Protein AF-A0A640SR63-F1 (afdb_monomer_lite)

Radius of gyration: 28.09 Å; chains: 1; bounding box: 55×23×69 Å

pLDDT: mean 77.52, std 13.57, range [52.19, 97.5]

Secondary structure (DSSP, 8-state):
---GGGGTSS--TT---GGGS-TT-S---GGGTHHHHHHHHHHHHHHHHHHHHHH-

Organism: NCBI:txid249580

Structure (mmCIF, N/CA/C/O backbone):
data_AF-A0A640SR63-F1
#
_entry.id   AF-A0A640SR63-F1
#
loop_
_atom_site.group_PDB
_atom_site.id
_atom_site.type_symbol
_atom_site.label_atom_id
_atom_site.label_alt_id
_atom_site.label_comp_id
_atom_site.label_asym_id
_atom_site.label_entity_id
_atom_site.label_seq_id
_atom_site.pdbx_PDB_ins_code
_atom_site.Cartn_x
_atom_site.Cartn_y
_atom_site.Cartn_z
_atom_site.occupancy
_atom_site.B_iso_or_equiv
_atom_site.auth_seq_id
_atom_site.auth_comp_id
_atom_site.auth_asym_id
_atom_site.auth_atom_id
_atom_site.pdbx_PDB_model_num
ATOM 1 N N . MET A 1 1 ? -38.043 -13.786 37.147 1.00 52.19 1 MET A N 1
ATOM 2 C CA . MET A 1 1 ? -38.046 -12.687 36.161 1.00 52.19 1 MET A CA 1
ATOM 3 C C . MET A 1 1 ? -37.191 -11.589 36.752 1.00 52.19 1 MET A C 1
ATOM 5 O O . MET A 1 1 ? -37.512 -11.138 37.841 1.00 52.19 1 MET A O 1
ATOM 9 N N . THR A 1 2 ? -36.053 -11.281 36.133 1.00 66.50 2 THR A N 1
ATOM 10 C CA . THR A 1 2 ? -35.172 -10.199 36.591 1.00 66.50 2 THR A CA 1
ATOM 11 C C . THR A 1 2 ? -35.866 -8.872 36.332 1.00 66.50 2 THR A C 1
ATOM 13 O O . THR A 1 2 ? -36.366 -8.664 35.228 1.00 66.50 2 THR A O 1
ATOM 16 N N . ASP A 1 3 ? -35.927 -8.022 37.352 1.00 65.62 3 ASP A N 1
ATOM 17 C CA . ASP A 1 3 ? -36.464 -6.672 37.245 1.00 65.62 3 ASP A CA 1
ATOM 18 C C . ASP A 1 3 ? -35.556 -5.848 36.306 1.00 65.62 3 ASP A C 1
ATOM 20 O O . ASP A 1 3 ? -34.374 -5.665 36.623 1.00 65.62 3 ASP A O 1
ATOM 24 N N . PRO A 1 4 ? -36.040 -5.409 35.128 1.00 63.84 4 PRO A N 1
ATOM 25 C CA . PRO A 1 4 ? -35.237 -4.628 34.185 1.00 63.84 4 PRO A CA 1
ATOM 26 C C . PRO A 1 4 ? -34.816 -3.264 34.758 1.00 63.84 4 PRO A C 1
ATOM 28 O O . PRO A 1 4 ? -33.854 -2.666 34.263 1.00 63.84 4 PRO A O 1
ATOM 31 N N . ASP A 1 5 ? -35.476 -2.805 35.825 1.00 62.72 5 ASP A N 1
ATOM 32 C CA . ASP A 1 5 ? -35.189 -1.526 36.471 1.00 62.72 5 ASP A CA 1
ATOM 33 C C . ASP A 1 5 ? -33.925 -1.554 37.341 1.00 62.72 5 ASP A C 1
ATOM 35 O O . ASP A 1 5 ? -33.378 -0.502 37.677 1.00 62.72 5 ASP A O 1
ATOM 39 N N . PHE A 1 6 ? -33.427 -2.739 37.709 1.00 66.00 6 PHE A N 1
ATOM 40 C CA . PHE A 1 6 ? -32.264 -2.857 38.594 1.00 66.00 6 PHE A CA 1
ATOM 41 C C . PHE A 1 6 ? -30.982 -2.290 37.962 1.00 66.00 6 PHE A C 1
ATOM 43 O O . PHE A 1 6 ? -30.156 -1.707 38.654 1.00 66.00 6 PHE A O 1
ATOM 50 N N . TYR A 1 7 ? -30.823 -2.413 36.639 1.00 66.56 7 TYR A N 1
ATOM 51 C CA . TYR A 1 7 ? -29.629 -1.938 35.922 1.00 66.56 7 TYR A CA 1
ATOM 52 C C . TYR A 1 7 ? -29.767 -0.528 35.333 1.00 66.56 7 TYR A C 1
ATOM 54 O O . TYR A 1 7 ? -28.795 0.009 34.804 1.00 66.56 7 TYR A O 1
ATOM 62 N N . SER A 1 8 ? -30.961 0.064 35.379 1.00 66.38 8 SER A N 1
ATOM 63 C CA . SER A 1 8 ? -31.252 1.360 34.750 1.00 66.38 8 SER A CA 1
ATOM 64 C C . SER A 1 8 ? -31.298 2.525 35.740 1.00 66.38 8 SER A C 1
ATOM 66 O O . SER A 1 8 ? -31.215 3.671 35.307 1.00 66.38 8 SER A O 1
ATOM 68 N N . ARG A 1 9 ? -31.381 2.264 37.052 1.00 68.56 9 ARG A N 1
ATOM 69 C CA . ARG A 1 9 ? -31.503 3.319 38.078 1.00 68.56 9 ARG A CA 1
ATOM 70 C C . ARG A 1 9 ? -30.176 3.906 38.568 1.00 68.56 9 ARG A C 1
ATOM 72 O O . ARG A 1 9 ? -30.170 5.057 38.983 1.00 68.56 9 ARG A O 1
ATOM 79 N N . ASP A 1 10 ? -29.071 3.168 38.453 1.00 69.25 10 ASP A N 1
ATOM 80 C CA . ASP A 1 10 ? -27.757 3.589 38.975 1.00 69.25 10 ASP A CA 1
ATOM 81 C C . ASP A 1 10 ? -26.758 4.004 37.883 1.00 69.25 10 ASP A C 1
ATOM 83 O O . ASP A 1 10 ? -25.579 4.223 38.166 1.00 69.25 10 ASP A O 1
ATOM 87 N N . ARG A 1 11 ? -27.194 4.101 36.619 1.00 72.00 11 ARG A N 1
ATOM 88 C CA . ARG A 1 11 ? -26.310 4.503 35.521 1.00 72.00 11 ARG A CA 1
ATOM 89 C C . ARG A 1 11 ? -26.272 6.034 35.415 1.00 72.00 11 ARG A C 1
ATOM 91 O O . ARG A 1 11 ? -27.294 6.618 35.057 1.00 72.00 11 ARG A O 1
ATOM 98 N N . PRO A 1 12 ? -25.137 6.693 35.710 1.00 75.38 12 PRO A N 1
ATOM 99 C CA . PRO A 1 12 ? -25.007 8.134 35.519 1.00 75.38 12 PRO A CA 1
ATOM 100 C C . PRO A 1 12 ? -25.128 8.501 34.034 1.00 75.38 12 PRO A C 1
ATOM 102 O O . PRO A 1 12 ? -24.834 7.687 33.159 1.00 75.38 12 PRO A O 1
ATOM 105 N N . GLU A 1 13 ? -25.540 9.739 33.758 1.00 77.44 13 GLU A N 1
ATOM 106 C CA . GLU A 1 13 ? -25.783 10.253 32.398 1.00 77.44 13 GLU A CA 1
ATOM 107 C C . GLU A 1 13 ? -24.533 10.219 31.499 1.00 77.44 13 GLU A C 1
ATOM 109 O O . GLU A 1 13 ? -24.662 10.140 30.281 1.00 77.44 13 GLU A O 1
ATOM 114 N N . ASP A 1 14 ? -23.337 10.211 32.095 1.00 73.56 14 ASP A N 1
ATOM 115 C CA . ASP A 1 14 ? -22.039 10.133 31.415 1.00 73.56 14 ASP A CA 1
ATOM 116 C C . ASP A 1 14 ? -21.279 8.865 31.840 1.00 73.56 14 ASP A C 1
ATOM 118 O O . ASP A 1 14 ? -20.230 8.905 32.483 1.00 73.56 14 ASP A O 1
ATOM 122 N N . SER A 1 15 ? -21.883 7.702 31.583 1.00 75.56 15 SER A N 1
ATOM 123 C CA . SER A 1 15 ? -21.295 6.406 31.947 1.00 75.56 15 SER A CA 1
ATOM 124 C C . SER A 1 15 ? -20.212 5.916 30.988 1.00 75.56 15 SER A C 1
ATOM 126 O O . SER A 1 15 ? -19.642 4.858 31.235 1.00 75.56 15 SER A O 1
ATOM 128 N N . ASP A 1 16 ? -19.995 6.617 29.875 1.00 77.31 16 ASP A N 1
ATOM 129 C CA . ASP A 1 16 ? -19.106 6.173 28.807 1.00 77.31 16 ASP A CA 1
ATOM 130 C C . ASP A 1 16 ? -17.686 6.683 29.068 1.00 77.31 16 ASP A C 1
ATOM 132 O O . ASP A 1 16 ? -17.336 7.823 28.752 1.00 77.31 16 ASP A O 1
ATOM 136 N N . LEU A 1 17 ? -16.834 5.824 29.630 1.00 78.25 17 LEU A N 1
ATOM 137 C CA . LEU A 1 17 ? -15.441 6.182 29.863 1.00 78.25 17 LEU A CA 1
ATOM 138 C C . LEU A 1 17 ? -14.599 6.006 28.585 1.00 78.25 17 LEU A C 1
ATOM 140 O O . LEU A 1 17 ? -14.819 5.084 27.792 1.00 78.25 17 LEU A O 1
ATOM 144 N N . PRO A 1 18 ? -13.566 6.841 28.363 1.00 70.38 18 PRO A N 1
ATOM 145 C CA . PRO A 1 18 ? -12.5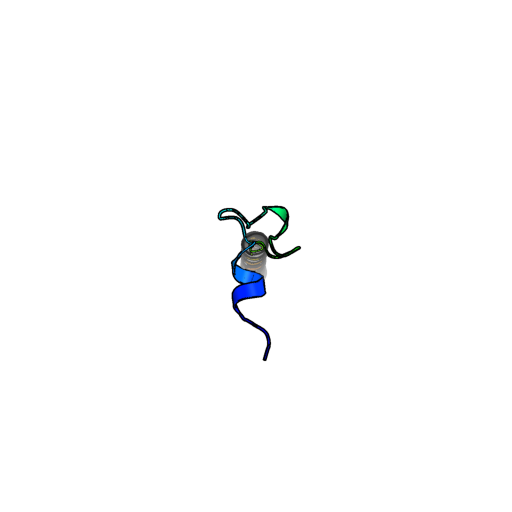95 6.632 27.289 1.00 70.38 18 PRO A CA 1
ATOM 146 C C . PRO A 1 18 ? -11.954 5.235 27.295 1.00 70.38 18 PRO A C 1
ATOM 148 O O . PRO A 1 18 ? -11.535 4.745 26.244 1.00 70.38 18 PRO A O 1
ATOM 151 N N . GLU A 1 19 ? -11.877 4.600 28.460 1.00 74.31 19 GLU A N 1
ATOM 152 C CA . GLU A 1 19 ? -11.337 3.262 28.689 1.00 74.31 19 GLU A CA 1
ATOM 153 C C . GLU A 1 19 ? -12.315 2.131 28.322 1.00 74.31 19 GLU A C 1
ATOM 155 O O . GLU A 1 19 ? -11.860 1.010 28.081 1.00 74.31 19 GLU A O 1
ATOM 160 N N . ASP A 1 20 ? -13.620 2.421 28.222 1.00 75.56 20 ASP A N 1
ATOM 161 C CA . ASP A 1 20 ? -14.671 1.467 27.817 1.00 75.56 20 ASP A CA 1
ATOM 162 C C . ASP A 1 20 ? -14.664 1.193 26.309 1.00 75.56 20 ASP A C 1
ATOM 164 O O . ASP A 1 20 ? -15.349 0.298 25.801 1.00 75.56 20 ASP A O 1
ATOM 168 N N . ARG A 1 21 ? -13.851 1.950 25.566 1.00 73.06 21 ARG A N 1
ATOM 169 C CA . ARG A 1 21 ? -13.608 1.706 24.148 1.00 73.06 21 ARG A CA 1
ATOM 170 C C . ARG A 1 21 ? -13.075 0.279 23.976 1.00 73.06 21 ARG A C 1
ATOM 172 O O . ARG A 1 21 ? -12.173 -0.125 24.715 1.00 73.06 21 ARG A O 1
ATOM 179 N N . PRO A 1 22 ? -13.552 -0.476 22.968 1.00 78.69 22 PRO A N 1
ATOM 180 C CA . PRO A 1 22 ? -13.048 -1.814 22.692 1.00 78.69 22 PRO A CA 1
ATOM 181 C C . PRO A 1 22 ? -11.517 -1.812 22.638 1.00 78.69 22 PRO A C 1
ATOM 183 O O . PRO A 1 22 ? -10.919 -1.098 21.823 1.00 78.69 22 PRO A O 1
ATOM 186 N N . ARG A 1 23 ? -10.869 -2.601 23.507 1.00 70.19 23 ARG A N 1
ATOM 187 C CA . ARG A 1 23 ? -9.412 -2.780 23.464 1.00 70.19 23 ARG A CA 1
ATOM 188 C C . ARG A 1 23 ? -9.056 -3.406 22.113 1.00 70.19 23 ARG A C 1
ATOM 190 O O . ARG A 1 23 ? -9.276 -4.594 21.909 1.00 70.19 23 ARG A O 1
ATOM 197 N N . GLY A 1 24 ? -8.540 -2.584 21.198 1.00 68.62 24 GLY A N 1
ATOM 198 C CA . GLY A 1 24 ? -8.098 -2.996 19.861 1.00 68.62 24 GLY A CA 1
ATOM 199 C C . GLY A 1 24 ? -9.011 -2.625 18.684 1.00 68.62 24 GLY A C 1
ATOM 200 O O . GLY A 1 24 ? -8.835 -3.189 17.615 1.00 68.62 24 GLY A O 1
ATOM 201 N N . GLY A 1 25 ? -9.973 -1.706 18.836 1.00 64.94 25 GLY A N 1
ATOM 202 C CA . GLY A 1 25 ? -11.012 -1.481 17.813 1.00 64.94 25 GLY A CA 1
ATOM 203 C C . GLY A 1 25 ? -11.036 -0.123 17.103 1.00 64.94 25 GLY A C 1
ATOM 204 O O . GLY A 1 25 ? -12.095 0.271 16.626 1.00 64.94 25 GLY A O 1
ATOM 205 N N . GLY A 1 26 ? -9.939 0.637 17.051 1.00 65.81 26 GLY A N 1
ATOM 206 C CA . GLY A 1 26 ? -9.886 1.801 16.154 1.00 65.81 26 GLY A CA 1
ATOM 207 C C . GLY A 1 26 ? -9.749 1.323 14.705 1.00 65.81 26 GLY A C 1
ATOM 208 O O . GLY A 1 26 ? -9.019 0.356 14.499 1.00 65.81 26 GLY A O 1
ATOM 209 N N . PRO A 1 27 ? -10.399 1.945 13.697 1.00 64.06 27 PRO A N 1
ATOM 210 C CA . PRO A 1 27 ? -10.217 1.541 12.310 1.00 64.06 27 PRO A CA 1
ATOM 211 C C . PRO A 1 27 ? -8.733 1.650 11.969 1.00 64.06 27 PRO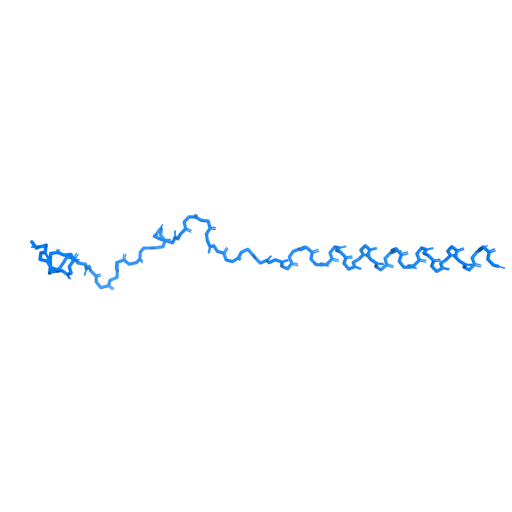 A C 1
ATOM 213 O O . PRO A 1 27 ? -8.179 2.747 11.843 1.00 64.06 27 PRO A O 1
ATOM 216 N N . GLU A 1 28 ? -8.075 0.501 11.850 1.00 62.53 28 GLU A N 1
ATOM 217 C CA . GLU A 1 28 ? -6.753 0.405 11.267 1.00 62.53 28 GLU A CA 1
ATOM 218 C C . GLU A 1 28 ? -6.873 1.004 9.875 1.00 62.53 28 GLU A C 1
ATOM 220 O O . GLU A 1 28 ? -7.492 0.413 9.000 1.00 62.53 28 GLU A O 1
ATOM 225 N N . ASN A 1 29 ? -6.365 2.221 9.674 1.00 60.62 29 ASN A N 1
ATOM 226 C CA . ASN A 1 29 ? -6.375 2.861 8.367 1.00 60.62 29 ASN A CA 1
ATOM 227 C C . ASN A 1 29 ? -5.632 1.935 7.383 1.00 60.62 29 ASN A C 1
ATOM 229 O O . ASN A 1 29 ? -4.394 1.931 7.388 1.00 60.62 29 ASN A O 1
ATOM 233 N N . PRO A 1 30 ? -6.315 1.213 6.468 1.00 58.25 30 PRO A N 1
ATOM 234 C CA . PRO A 1 30 ? -5.651 0.250 5.587 1.00 58.25 30 PRO A CA 1
ATOM 235 C C . PRO A 1 30 ? -4.826 0.959 4.495 1.00 58.25 30 PRO A C 1
ATOM 237 O O . PRO A 1 30 ? -4.162 0.340 3.665 1.00 58.25 30 PRO A O 1
ATOM 240 N N . ARG A 1 31 ? -4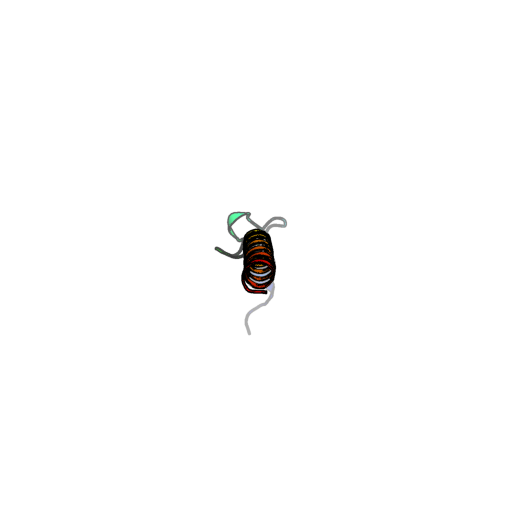.821 2.299 4.493 1.00 58.31 31 ARG A N 1
ATOM 241 C CA . ARG A 1 31 ? -4.116 3.144 3.525 1.00 58.31 31 ARG A CA 1
ATOM 242 C C . ARG A 1 31 ? -2.59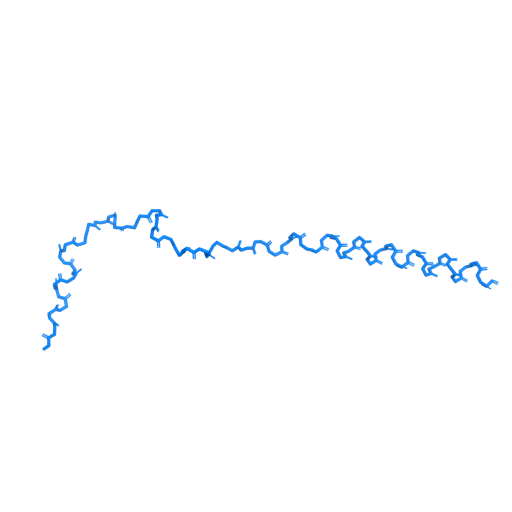2 3.049 3.596 1.00 58.31 31 ARG A C 1
ATOM 244 O O . ARG A 1 31 ? -1.937 3.510 2.662 1.00 58.31 31 ARG A O 1
ATOM 251 N N . LYS A 1 32 ? -2.009 2.460 4.646 1.00 58.53 32 LYS A N 1
ATOM 252 C CA . LYS A 1 32 ? -0.544 2.401 4.792 1.00 58.53 32 LYS A CA 1
ATOM 253 C C . LYS A 1 32 ? 0.136 1.426 3.812 1.00 58.53 32 LYS A C 1
ATOM 255 O O . LYS A 1 32 ? 1.319 1.597 3.547 1.00 58.53 32 LYS A O 1
ATOM 260 N N . GLY A 1 33 ? -0.598 0.470 3.224 1.00 60.78 33 GLY A N 1
ATOM 261 C CA . GLY A 1 33 ? -0.042 -0.531 2.294 1.00 60.78 33 GLY A CA 1
ATOM 262 C C . GLY A 1 33 ? -0.119 -0.182 0.800 1.00 60.78 33 GLY A C 1
ATOM 263 O O . GLY A 1 33 ? 0.705 -0.645 0.016 1.00 60.78 33 GLY A O 1
ATOM 264 N N . HIS A 1 34 ? -1.068 0.663 0.380 1.00 67.56 34 HIS A N 1
ATOM 265 C CA . HIS A 1 34 ? -1.344 0.874 -1.051 1.00 67.56 34 HIS A CA 1
ATOM 266 C C . HIS A 1 34 ? -0.222 1.610 -1.794 1.00 67.56 34 HIS A C 1
ATOM 268 O O . HIS A 1 34 ? 0.067 1.299 -2.946 1.00 67.56 34 HIS A O 1
ATOM 274 N N . ARG A 1 35 ? 0.442 2.577 -1.146 1.00 75.94 35 ARG A N 1
ATOM 275 C CA . ARG A 1 35 ? 1.496 3.375 -1.796 1.00 75.94 35 ARG A CA 1
ATOM 276 C C . ARG A 1 35 ? 2.703 2.524 -2.186 1.00 75.94 35 ARG A C 1
ATOM 278 O O . ARG A 1 35 ? 3.205 2.668 -3.293 1.00 75.94 35 ARG A O 1
ATOM 285 N N . THR A 1 36 ? 3.126 1.613 -1.312 1.00 82.19 36 THR A N 1
ATOM 286 C CA . THR A 1 36 ? 4.266 0.725 -1.573 1.00 82.19 36 THR A CA 1
ATOM 287 C C . THR A 1 36 ? 3.980 -0.228 -2.732 1.00 82.19 36 THR A C 1
ATOM 289 O O . THR A 1 36 ? 4.843 -0.429 -3.581 1.00 82.19 36 THR A O 1
ATOM 292 N N . ILE A 1 37 ? 2.752 -0.751 -2.818 1.00 87.00 37 ILE A N 1
ATOM 293 C CA . ILE A 1 37 ? 2.327 -1.641 -3.909 1.00 87.00 37 ILE A CA 1
ATOM 294 C C . ILE A 1 37 ? 2.329 -0.898 -5.252 1.00 87.00 37 ILE A C 1
ATOM 296 O O . ILE A 1 37 ? 2.842 -1.420 -6.238 1.00 87.00 37 ILE A O 1
ATOM 300 N N . LEU A 1 38 ? 1.813 0.335 -5.288 1.00 89.44 38 LEU A N 1
ATOM 301 C CA . LEU A 1 38 ? 1.788 1.146 -6.510 1.00 89.44 38 LEU A CA 1
ATOM 302 C C . LEU A 1 38 ? 3.197 1.502 -7.002 1.00 89.44 38 LEU A C 1
ATOM 304 O O . LEU A 1 38 ? 3.460 1.439 -8.200 1.00 89.44 38 LEU A O 1
ATOM 308 N N . ILE A 1 39 ? 4.110 1.832 -6.083 1.00 92.50 39 ILE A N 1
ATOM 309 C CA . ILE A 1 39 ? 5.514 2.109 -6.419 1.00 92.50 39 ILE A CA 1
ATOM 310 C C . ILE A 1 39 ? 6.182 0.853 -6.988 1.00 92.50 39 ILE A C 1
ATOM 312 O O . ILE A 1 39 ? 6.825 0.926 -8.033 1.00 92.50 39 ILE A O 1
ATOM 316 N N . LEU A 1 40 ? 5.995 -0.303 -6.344 1.00 94.50 40 LEU A N 1
ATOM 317 C CA . LEU A 1 40 ? 6.561 -1.568 -6.813 1.00 94.50 40 LEU A CA 1
ATOM 318 C C . LEU A 1 40 ? 6.042 -1.939 -8.211 1.00 94.50 40 LEU A C 1
ATOM 320 O O . LEU A 1 40 ? 6.829 -2.313 -9.079 1.00 94.50 40 LEU A O 1
ATOM 324 N N . ALA A 1 41 ? 4.735 -1.786 -8.443 1.00 95.38 41 ALA A N 1
ATOM 325 C CA . ALA A 1 41 ? 4.120 -2.044 -9.742 1.00 95.38 41 ALA A CA 1
ATOM 326 C C . ALA A 1 41 ? 4.683 -1.123 -10.838 1.00 95.38 41 ALA A C 1
ATOM 328 O O . ALA A 1 41 ? 5.014 -1.595 -11.925 1.00 95.38 41 ALA A O 1
ATOM 329 N N . ALA 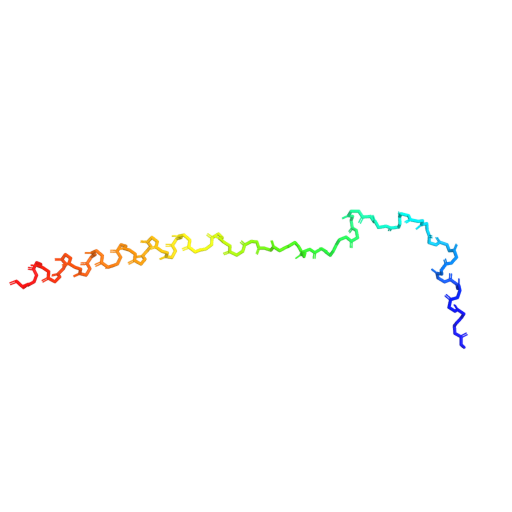A 1 42 ? 4.851 0.171 -10.548 1.00 96.31 42 ALA A N 1
ATOM 330 C CA . ALA A 1 42 ? 5.427 1.124 -11.495 1.00 96.31 42 ALA A CA 1
ATOM 331 C C . ALA A 1 42 ? 6.875 0.763 -11.869 1.00 96.31 42 ALA A C 1
ATOM 333 O O . ALA A 1 42 ? 7.223 0.761 -13.050 1.00 96.31 42 ALA A O 1
ATOM 334 N N . VAL A 1 43 ? 7.703 0.400 -10.883 1.00 97.19 43 VAL A N 1
ATOM 335 C CA . VAL A 1 43 ? 9.090 -0.035 -11.120 1.00 97.19 43 VAL A CA 1
ATOM 336 C C . VAL A 1 43 ? 9.131 -1.293 -11.989 1.00 97.19 43 VAL A C 1
ATOM 338 O O . VAL A 1 43 ? 9.895 -1.341 -12.950 1.00 97.19 43 VAL A O 1
ATOM 341 N N . LEU A 1 44 ? 8.283 -2.287 -11.702 1.00 97.31 44 LEU A N 1
ATOM 342 C CA . LEU A 1 44 ? 8.217 -3.524 -12.482 1.00 97.31 44 LEU A CA 1
ATOM 343 C C . LEU A 1 44 ? 7.874 -3.257 -13.956 1.00 97.31 44 LEU A C 1
ATOM 345 O O . LEU A 1 44 ? 8.520 -3.807 -14.846 1.00 97.31 44 LEU A O 1
ATOM 349 N N . ILE A 1 45 ? 6.897 -2.383 -14.219 1.00 97.50 45 ILE A N 1
ATOM 350 C CA . ILE A 1 45 ? 6.501 -2.007 -15.584 1.00 97.50 45 ILE A CA 1
ATOM 351 C C . ILE A 1 45 ? 7.670 -1.351 -16.329 1.00 97.50 45 ILE A C 1
ATOM 353 O O . ILE A 1 45 ? 7.947 -1.716 -17.471 1.00 97.50 45 ILE A O 1
ATOM 357 N N . 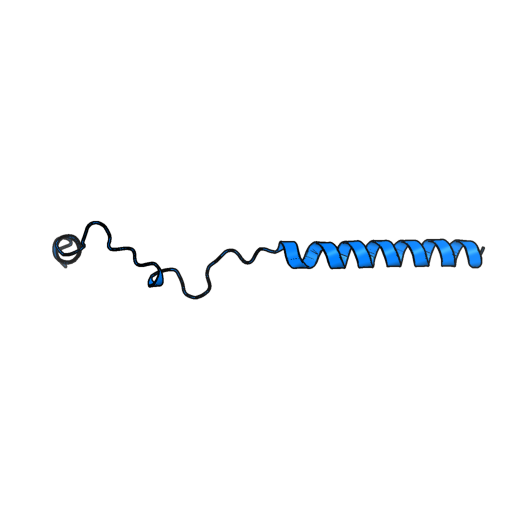ILE A 1 46 ? 8.389 -0.427 -15.684 1.00 97.31 46 ILE A N 1
ATOM 358 C CA . ILE A 1 46 ? 9.552 0.246 -16.285 1.00 97.31 46 ILE A CA 1
ATOM 359 C C . ILE A 1 46 ? 10.635 -0.772 -16.665 1.00 97.31 46 ILE A C 1
ATOM 361 O O . ILE A 1 46 ? 11.168 -0.712 -17.772 1.00 97.31 46 ILE A O 1
ATOM 365 N N . VAL A 1 47 ? 10.931 -1.731 -15.783 1.00 97.12 47 VAL A N 1
ATOM 366 C CA . VAL A 1 47 ? 11.925 -2.784 -16.047 1.00 97.12 47 VAL A CA 1
ATOM 367 C C . VAL A 1 47 ? 11.529 -3.637 -17.254 1.00 97.12 47 VAL A C 1
ATOM 369 O O . VAL A 1 47 ? 12.376 -3.915 -18.100 1.00 97.12 47 VAL A O 1
ATOM 372 N N . ILE A 1 48 ? 10.251 -4.010 -17.376 1.00 96.88 48 ILE A N 1
ATOM 373 C CA . ILE A 1 48 ? 9.748 -4.785 -18.521 1.00 96.88 48 ILE A CA 1
ATOM 374 C C . ILE A 1 48 ? 9.885 -3.985 -19.823 1.00 96.88 48 ILE A C 1
ATOM 376 O O . ILE A 1 48 ? 10.359 -4.520 -20.824 1.00 96.88 48 ILE A O 1
ATOM 380 N N . ILE A 1 49 ? 9.517 -2.702 -19.819 1.00 96.88 49 ILE A N 1
ATOM 381 C CA . ILE A 1 49 ? 9.626 -1.839 -21.005 1.00 96.88 49 ILE A CA 1
ATOM 382 C C . ILE A 1 49 ? 11.087 -1.715 -21.445 1.00 96.88 49 ILE A C 1
ATOM 384 O O . ILE A 1 49 ? 11.399 -1.954 -22.606 1.00 96.88 49 ILE A O 1
ATOM 388 N N . ILE A 1 50 ? 12.000 -1.409 -20.522 1.00 96.62 50 ILE A N 1
ATOM 389 C CA . ILE A 1 50 ? 13.428 -1.295 -20.847 1.00 96.62 50 ILE A CA 1
ATOM 390 C C . ILE A 1 50 ? 13.972 -2.635 -21.350 1.00 96.62 50 ILE A C 1
ATOM 392 O O . ILE A 1 50 ? 14.660 -2.671 -22.364 1.00 96.62 50 ILE A O 1
ATOM 396 N N . GLY A 1 51 ? 13.636 -3.739 -20.679 1.00 95.19 51 GLY A N 1
ATOM 397 C CA . GLY A 1 51 ? 14.066 -5.073 -21.087 1.00 95.19 51 GLY A CA 1
ATOM 398 C C . GLY A 1 51 ? 13.594 -5.429 -22.495 1.00 95.19 51 GLY A C 1
ATOM 399 O O . GLY A 1 51 ? 14.388 -5.890 -23.304 1.00 95.19 51 GLY A O 1
ATOM 400 N N . THR A 1 52 ? 12.327 -5.162 -22.820 1.00 95.19 52 THR A N 1
ATOM 401 C CA . THR A 1 52 ? 11.788 -5.423 -24.166 1.00 95.19 52 THR A CA 1
ATOM 402 C C . THR A 1 52 ? 12.428 -4.543 -25.236 1.00 95.19 52 THR A C 1
ATOM 404 O O . THR A 1 52 ? 12.750 -5.061 -26.297 1.00 95.19 52 THR A O 1
ATOM 407 N N . ILE A 1 53 ? 12.685 -3.262 -24.949 1.00 95.25 53 ILE A N 1
ATOM 408 C CA . ILE A 1 53 ? 13.385 -2.348 -25.870 1.00 95.25 53 ILE A CA 1
ATOM 409 C C . ILE A 1 53 ? 14.841 -2.770 -26.097 1.00 95.25 53 ILE A C 1
ATOM 411 O O . ILE A 1 53 ? 15.349 -2.584 -27.189 1.00 95.25 53 ILE A O 1
ATOM 415 N N . LEU A 1 54 ? 15.528 -3.290 -25.077 1.00 89.62 54 LEU A N 1
ATOM 416 C CA . LEU A 1 54 ? 16.925 -3.723 -25.206 1.00 89.62 54 LEU A CA 1
ATOM 417 C C . LEU A 1 54 ? 17.076 -5.093 -25.879 1.00 89.62 54 LEU A C 1
ATOM 419 O O . LEU A 1 54 ? 18.153 -5.402 -26.383 1.00 89.62 54 LEU A O 1
ATOM 423 N N . ILE A 1 55 ? 16.045 -5.939 -25.808 1.00 89.62 55 ILE A N 1
ATOM 424 C CA . ILE A 1 55 ? 16.043 -7.283 -26.400 1.00 89.62 55 ILE A CA 1
ATOM 425 C C . ILE A 1 55 ? 15.687 -7.245 -27.893 1.00 89.62 55 ILE A C 1
ATOM 427 O O . ILE A 1 55 ? 16.184 -8.087 -28.641 1.00 89.62 55 ILE A O 1
ATOM 431 N N . PHE A 1 56 ? 14.815 -6.322 -28.304 1.00 76.75 56 PHE A N 1
ATOM 432 C CA . PHE A 1 56 ? 14.447 -6.090 -29.705 1.00 76.75 56 PHE A CA 1
ATOM 433 C C . PHE A 1 56 ? 15.426 -5.150 -30.411 1.00 76.75 56 PHE A C 1
ATOM 435 O O . PHE A 1 56 ? 15.647 -5.372 -31.622 1.00 76.75 56 PHE A O 1
#

Foldseek 3Di:
DDDPVVVVPPQDPPNDDPVVPPPPDDPPPPVPPPVVVVVVVVVVVVVVVVVVVVVD

Sequence (56 aa):
MTDPDFYSRDRPEDSDLPEDRPRGGGPENPRKGHRTILILAAVLIIVIIIGTILIF